Protein AF-A0AAV0QJW3-F1 (afdb_monomer)

Secondary structure (DSSP, 8-state):
---------TTTTTT-PPPP--TTS-HHHHHHHHHHS------SSS--------TTS-HHHHHHHHHHHHHHHHHHSTTGGGG----EE--SSSPPEE--

InterPro domains:
  IPR023674 Ribosomal protein uL1-like [SSF56808] (12-100)
  IPR028364 Ribosomal protein uL1/ribosomal biogenesis protein [PF00687] (14-94)
  IPR028364 Ribosomal protein uL1/ribosomal biogenesis protein [cd00403] (15-99)
  IPR050257 Large ribosomal subunit protein eL8/uL1-like [PTHR23105] (14-90)

Nearest PDB structures (foldseek):
  8y0w-assembly1_Lz  TM=8.861E-01  e=1.481E-06  Homo sapiens
  8q87-assembly1_Bv  TM=8.327E-01  e=1.317E-05  Gallus gallus
  8t3a-assembly1_E  TM=8.495E-01  e=3.116E-05  Saccharomyces cerevisiae
  8aaf-assembly1_w  TM=8.919E-01  e=1.027E-04  Saccharomyces cerevisiae
  1dwu-assembly2_B  TM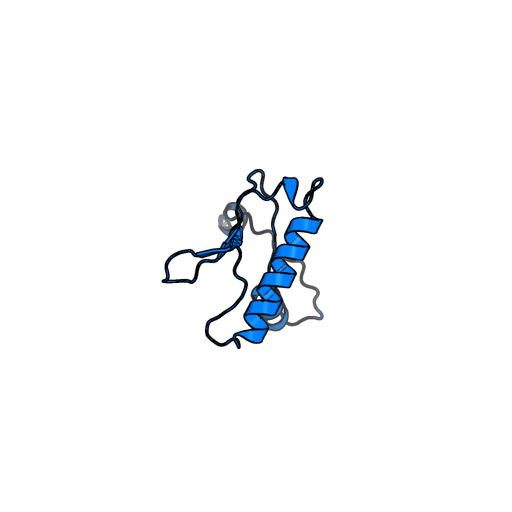=7.075E-01  e=5.545E-02  Methanothermococcus thermolithotrophicus

Foldseek 3Di:
DDDDDPPPDCCVVVVDDDDDDDPVDDPVVVVVVVVVDWDDDDDVDLDDDTDQDDPPDDPVSSVVSVVVVLQVSQVVDPNRCVPPPWDWDDDPPDDIDTPD

Mean predicted aligned error: 12.17 Å

Radius of gyration: 18.78 Å; Cα contacts (8 Å, |Δi|>4): 45; chains: 1; bounding box: 42×47×47 Å

pLDDT: mean 71.08, std 14.76, range [34.84, 88.62]

Sequence (100 aa):
MLSGHNKGCPVLDTGKFPTLVSHQESLEAKVNEVKATVKFQLKKVLCMGVAVGNLDMDDKQVFQNVQMSINFLVSLLKKNWQNVKVLNLKTTMGTPVRIF

Structure (mmCIF, N/CA/C/O backbone):
data_AF-A0AAV0QJW3-F1
#
_entry.id   AF-A0AAV0QJW3-F1
#
loop_
_atom_site.group_PDB
_atom_site.id
_atom_site.type_symbol
_atom_site.label_atom_id
_atom_site.label_alt_id
_atom_site.label_comp_id
_atom_site.label_asym_id
_atom_site.label_entity_id
_atom_site.label_seq_id
_atom_site.pdbx_PDB_ins_code
_atom_site.Cartn_x
_atom_site.Cartn_y
_atom_site.Cartn_z
_atom_site.occupancy
_atom_site.B_iso_or_equiv
_atom_site.auth_seq_id
_atom_site.auth_comp_id
_atom_site.auth_asym_id
_atom_site.auth_atom_id
_atom_site.pdbx_PDB_model_num
ATOM 1 N N . MET A 1 1 ? 20.005 33.666 -35.062 1.00 38.66 1 MET A N 1
ATOM 2 C CA . MET A 1 1 ? 20.526 32.452 -34.392 1.00 38.66 1 MET A CA 1
ATOM 3 C C . MET A 1 1 ? 20.102 32.556 -32.933 1.00 38.66 1 MET A C 1
ATOM 5 O O . MET A 1 1 ? 20.500 33.524 -32.316 1.00 38.66 1 MET A O 1
ATOM 9 N N . LEU A 1 2 ? 19.232 31.755 -32.326 1.00 40.19 2 LEU A N 1
ATOM 10 C CA . LEU A 1 2 ? 18.612 30.465 -32.627 1.00 40.19 2 LEU A CA 1
ATOM 11 C C . LEU A 1 2 ? 17.120 30.551 -32.247 1.00 40.19 2 LEU A C 1
ATOM 13 O O . LEU A 1 2 ? 16.766 31.215 -31.276 1.00 40.19 2 LEU A O 1
ATOM 17 N N . SER A 1 3 ? 16.269 29.914 -33.051 1.00 34.84 3 SER A N 1
ATOM 18 C CA . SER A 1 3 ? 14.807 29.925 -32.961 1.00 34.84 3 SER A CA 1
ATOM 19 C C . SER A 1 3 ? 14.260 29.509 -31.599 1.00 34.84 3 SER A C 1
ATOM 21 O O . SER A 1 3 ? 14.660 28.490 -31.036 1.00 34.84 3 SER A O 1
ATOM 23 N N . GLY A 1 4 ? 13.234 30.234 -31.153 1.00 42.09 4 GLY A N 1
ATOM 24 C CA . GLY A 1 4 ? 12.297 29.751 -30.153 1.00 42.09 4 GLY A CA 1
ATOM 25 C C . GLY A 1 4 ? 11.611 28.475 -30.638 1.00 42.09 4 GLY A C 1
ATOM 26 O O . GLY A 1 4 ? 10.863 28.489 -31.611 1.00 42.09 4 GLY A O 1
ATOM 27 N N . HIS A 1 5 ? 11.849 27.372 -29.934 1.00 37.72 5 HIS A N 1
ATOM 28 C CA . HIS A 1 5 ? 10.970 26.214 -29.959 1.00 37.72 5 HIS A CA 1
ATOM 29 C C . HIS A 1 5 ? 10.234 26.159 -28.628 1.00 37.72 5 HIS A C 1
ATOM 31 O O . HIS A 1 5 ? 10.729 25.645 -27.629 1.00 37.72 5 HIS A O 1
ATOM 37 N N . ASN A 1 6 ? 9.018 26.695 -28.659 1.00 37.28 6 ASN A N 1
ATOM 38 C CA . ASN A 1 6 ? 7.948 26.369 -27.736 1.00 37.28 6 ASN A CA 1
ATOM 39 C C . ASN A 1 6 ? 7.717 24.846 -27.787 1.00 37.28 6 ASN A C 1
ATOM 41 O O . ASN A 1 6 ? 6.993 24.336 -28.641 1.00 37.28 6 ASN A O 1
ATOM 45 N N . LYS A 1 7 ? 8.402 24.093 -26.925 1.00 43.62 7 LYS A N 1
ATOM 46 C CA . LYS A 1 7 ? 8.004 22.732 -26.576 1.00 43.62 7 LYS A CA 1
ATOM 47 C C . LYS A 1 7 ? 7.118 22.88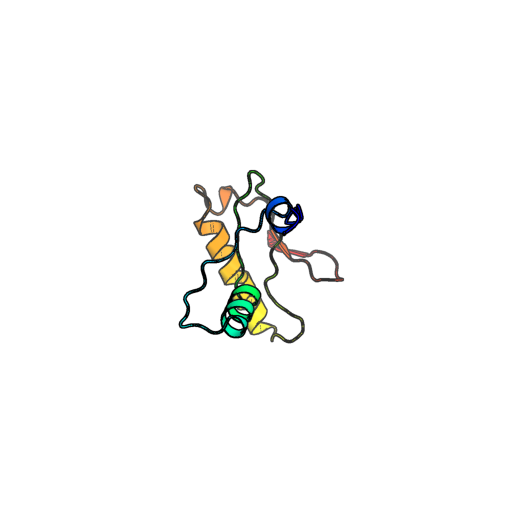4 -25.350 1.00 43.62 7 LYS A C 1
ATOM 49 O O . LYS A 1 7 ? 7.624 22.992 -24.239 1.00 43.62 7 LYS A O 1
ATOM 54 N N . GLY A 1 8 ? 5.804 22.939 -25.560 1.00 41.00 8 GLY A N 1
ATOM 55 C CA . GLY A 1 8 ? 4.848 22.748 -24.476 1.00 41.00 8 GLY A CA 1
ATOM 56 C C . GLY A 1 8 ? 5.183 21.427 -23.791 1.00 41.00 8 GLY A C 1
ATOM 57 O O . GLY A 1 8 ? 4.996 20.363 -24.377 1.00 41.00 8 GLY A O 1
ATOM 58 N N . CYS A 1 9 ? 5.789 21.501 -22.608 1.00 42.25 9 CYS A N 1
ATOM 59 C CA . CYS A 1 9 ? 6.181 20.332 -21.837 1.00 42.25 9 CYS A CA 1
ATOM 60 C C . CYS A 1 9 ? 4.899 19.635 -21.351 1.00 42.25 9 CYS A C 1
ATOM 62 O O . CYS A 1 9 ? 4.232 20.178 -20.469 1.00 42.25 9 CYS A O 1
ATOM 64 N N . PRO A 1 10 ? 4.552 18.430 -21.847 1.00 48.53 10 PRO A N 1
ATOM 65 C CA . PRO A 1 10 ? 3.292 17.762 -21.499 1.00 48.53 10 PRO A CA 1
ATOM 66 C C . PRO A 1 10 ? 3.241 17.282 -20.038 1.00 48.53 10 PRO A C 1
ATOM 68 O O . PRO A 1 10 ? 2.214 16.811 -19.564 1.00 48.53 10 PRO A O 1
ATOM 71 N N . VAL A 1 11 ? 4.359 17.371 -19.310 1.00 50.56 11 VAL A N 1
ATOM 72 C CA . VAL A 1 11 ? 4.512 16.790 -17.969 1.00 50.56 11 VAL A CA 1
ATOM 73 C C . VAL A 1 11 ? 3.710 17.560 -16.912 1.00 50.56 11 VAL A C 1
ATOM 75 O O . VAL A 1 11 ? 3.187 16.948 -15.977 1.00 50.56 11 VAL A O 1
ATOM 78 N N . LEU A 1 12 ? 3.560 18.879 -17.088 1.00 41.59 12 LEU A N 1
ATOM 79 C CA . LEU A 1 12 ? 2.846 19.749 -16.146 1.00 41.59 12 LEU A CA 1
ATOM 80 C C . LEU A 1 12 ? 1.325 19.531 -16.190 1.00 41.59 12 LEU A C 1
ATOM 82 O O . LEU A 1 12 ? 0.681 19.571 -15.144 1.00 41.59 12 LEU A O 1
ATOM 86 N N . ASP A 1 13 ? 0.774 19.210 -17.365 1.00 45.69 13 ASP A N 1
ATOM 87 C CA . ASP A 1 13 ? -0.663 18.957 -17.559 1.00 45.69 13 ASP A CA 1
ATOM 88 C C . ASP A 1 13 ? -1.113 17.652 -16.867 1.00 45.69 13 ASP A C 1
ATOM 90 O O . ASP A 1 13 ? -2.200 17.548 -16.305 1.00 45.69 13 ASP A O 1
ATOM 94 N N . THR A 1 14 ? -0.206 16.672 -16.759 1.00 51.34 14 THR A N 1
ATOM 95 C CA . THR A 1 14 ? -0.430 15.427 -16.001 1.00 51.34 14 THR A CA 1
ATOM 96 C C . THR A 1 14 ? -0.339 15.556 -14.474 1.00 51.34 14 THR A C 1
ATOM 98 O O . THR A 1 14 ? -0.454 14.543 -13.778 1.00 51.34 14 THR A O 1
ATOM 101 N N . GLY A 1 15 ? -0.116 16.754 -13.918 1.00 55.12 15 GLY A N 1
ATOM 102 C CA . GLY A 1 15 ? -0.068 16.973 -12.464 1.00 55.12 15 GLY A CA 1
ATOM 103 C C . GLY A 1 15 ? 1.056 16.216 -11.742 1.00 55.12 15 GLY A C 1
ATOM 104 O O . GLY A 1 15 ? 0.980 15.983 -10.535 1.00 55.12 15 GLY A O 1
ATOM 105 N N . LYS A 1 16 ? 2.096 15.793 -12.471 1.00 52.72 16 LYS A N 1
ATOM 106 C CA . LYS A 1 16 ? 3.258 15.084 -11.924 1.00 52.72 16 LYS A CA 1
ATOM 107 C C . LYS A 1 16 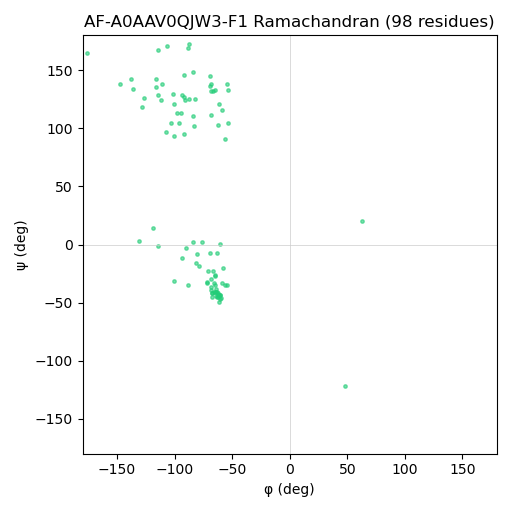? 4.403 16.076 -11.775 1.00 52.72 16 LYS A C 1
ATOM 109 O O . LYS A 1 16 ? 5.154 16.310 -12.717 1.00 52.72 16 LYS A O 1
ATOM 114 N N . PHE A 1 17 ? 4.535 16.663 -10.589 1.00 53.03 17 PHE A N 1
ATOM 115 C CA . PHE A 1 17 ? 5.735 17.428 -10.261 1.00 53.03 17 PHE A CA 1
ATOM 116 C C . PHE A 1 17 ? 6.950 16.485 -10.218 1.00 53.03 17 PHE A C 1
ATOM 118 O O . PHE A 1 17 ? 6.852 15.410 -9.612 1.00 53.03 17 PHE A O 1
ATOM 125 N N . PRO A 1 18 ? 8.078 16.846 -10.859 1.00 62.09 18 PRO A N 1
ATOM 126 C CA . PRO A 1 18 ? 9.299 16.056 -10.796 1.00 62.09 18 PRO A CA 1
ATOM 127 C C . PRO A 1 18 ? 9.695 15.810 -9.341 1.00 62.09 18 PRO A C 1
ATOM 129 O O . PRO A 1 18 ? 9.685 16.724 -8.517 1.00 62.09 18 PRO A O 1
ATOM 132 N N . THR A 1 19 ? 10.021 14.561 -9.011 1.00 63.97 19 THR A N 1
ATOM 133 C CA . THR A 1 19 ? 10.588 14.252 -7.693 1.00 63.97 19 THR A CA 1
ATOM 134 C C . THR A 1 19 ? 11.994 14.847 -7.635 1.00 63.97 19 THR A C 1
ATOM 136 O O . THR A 1 19 ? 12.731 14.741 -8.612 1.00 63.97 19 THR A O 1
ATOM 139 N N . LEU A 1 20 ? 12.355 15.493 -6.522 1.00 61.00 20 LEU A N 1
ATOM 140 C CA . LEU A 1 20 ? 13.696 16.045 -6.321 1.00 61.00 20 LEU A CA 1
ATOM 141 C C . LEU A 1 20 ? 14.724 14.901 -6.367 1.00 61.00 20 LEU A C 1
ATOM 143 O O . LEU A 1 20 ? 14.628 13.962 -5.577 1.00 61.00 20 LEU A O 1
ATOM 147 N N . VAL A 1 21 ? 15.680 14.971 -7.295 1.00 60.72 21 VAL A N 1
ATOM 148 C CA . VAL A 1 21 ? 16.782 14.006 -7.424 1.00 60.72 21 VAL A CA 1
ATOM 149 C C . VAL A 1 21 ? 18.080 14.720 -7.057 1.00 60.72 21 VAL A C 1
ATOM 151 O O . VAL A 1 21 ? 18.384 15.769 -7.622 1.00 60.72 21 VAL A O 1
ATOM 154 N N . SER A 1 22 ? 18.823 14.174 -6.093 1.00 63.84 22 SER A N 1
ATOM 155 C CA . SER A 1 22 ? 20.170 14.645 -5.746 1.00 63.84 22 SER A CA 1
ATOM 156 C C . SER A 1 22 ? 21.205 13.999 -6.675 1.00 63.84 22 SER A C 1
ATOM 158 O O . SER A 1 22 ? 21.023 12.857 -7.089 1.00 63.84 22 SER A O 1
ATOM 160 N N . HIS A 1 23 ? 22.312 14.687 -6.980 1.00 61.47 23 HIS A N 1
ATOM 161 C CA . HIS A 1 23 ? 23.357 14.204 -7.905 1.00 61.47 23 HIS A CA 1
ATOM 162 C C . HIS A 1 23 ? 24.093 12.928 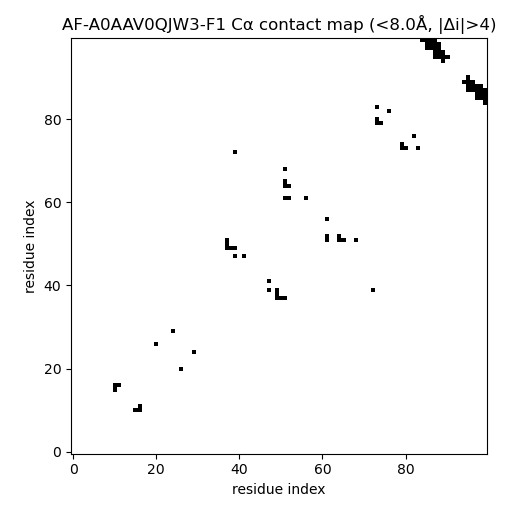-7.449 1.00 61.47 23 HIS A C 1
ATOM 164 O O . HIS A 1 23 ? 24.890 12.381 -8.205 1.00 61.47 23 HIS A O 1
ATOM 170 N N . GLN A 1 24 ? 23.842 12.464 -6.225 1.00 64.69 24 GLN A N 1
ATOM 171 C CA . GLN A 1 24 ? 24.518 11.321 -5.611 1.00 64.69 24 GLN A CA 1
ATOM 172 C C . GLN A 1 24 ? 23.783 9.984 -5.804 1.00 64.69 24 GLN A C 1
ATOM 174 O O . GLN A 1 24 ? 24.367 8.936 -5.545 1.00 64.69 24 GLN A O 1
ATOM 179 N N . GLU A 1 25 ? 22.530 10.000 -6.271 1.00 59.22 25 GLU A N 1
ATOM 180 C CA . GLU A 1 25 ? 21.718 8.793 -6.464 1.00 59.22 25 GLU A CA 1
ATOM 181 C C . GLU A 1 25 ? 21.492 8.510 -7.958 1.00 59.22 25 GLU A C 1
ATOM 183 O O . GLU A 1 25 ? 21.201 9.415 -8.741 1.00 59.22 25 GLU A O 1
ATOM 188 N N . SER A 1 26 ? 21.583 7.238 -8.364 1.00 70.44 26 SER A N 1
ATOM 189 C CA . SER A 1 26 ? 21.219 6.833 -9.728 1.00 70.44 26 SER A CA 1
ATOM 190 C C . SER A 1 26 ? 19.710 6.979 -9.942 1.00 70.44 26 SER A C 1
ATOM 192 O O . SER A 1 26 ? 18.905 6.493 -9.140 1.00 70.44 26 SER A O 1
ATOM 194 N N . LEU A 1 27 ? 19.315 7.611 -11.055 1.00 67.44 27 LEU A N 1
ATOM 195 C CA . LEU A 1 27 ? 17.906 7.774 -11.424 1.00 67.44 27 LEU A CA 1
ATOM 196 C C . LEU A 1 27 ? 17.172 6.430 -11.519 1.00 67.44 27 LEU A C 1
ATOM 198 O O . LEU A 1 27 ? 16.000 6.354 -11.159 1.00 67.44 27 LEU A O 1
ATOM 202 N N . GLU A 1 28 ? 17.841 5.368 -11.969 1.00 74.44 28 GLU A N 1
ATOM 203 C CA . GLU A 1 28 ? 17.226 4.044 -12.111 1.00 74.44 28 GLU A CA 1
ATOM 204 C C . GLU A 1 28 ? 16.827 3.443 -10.761 1.00 74.44 28 GLU A C 1
ATOM 206 O O . GLU A 1 28 ? 15.723 2.910 -10.624 1.00 74.44 28 GLU A O 1
ATOM 211 N N . ALA A 1 29 ? 17.677 3.601 -9.743 1.00 74.56 29 ALA A N 1
ATOM 212 C CA . ALA A 1 29 ? 17.384 3.141 -8.390 1.00 74.56 29 ALA A CA 1
ATOM 213 C C . ALA A 1 29 ? 16.173 3.887 -7.814 1.00 74.56 29 ALA A C 1
ATOM 215 O O . ALA A 1 29 ? 15.229 3.262 -7.327 1.00 74.56 29 ALA A O 1
ATOM 216 N N . LYS A 1 30 ? 16.132 5.217 -7.978 1.00 71.75 30 LYS A N 1
ATOM 217 C CA . LYS A 1 30 ? 15.014 6.042 -7.500 1.00 71.75 30 LYS A CA 1
ATOM 218 C C . LYS A 1 30 ? 13.701 5.703 -8.195 1.00 71.75 30 LYS A C 1
ATOM 220 O O . LYS A 1 30 ? 12.642 5.690 -7.571 1.00 71.75 30 LYS A O 1
ATOM 225 N N . VAL A 1 31 ? 13.751 5.419 -9.495 1.00 71.81 31 VAL A N 1
ATOM 226 C CA . VAL A 1 31 ? 12.574 4.997 -10.259 1.00 71.81 31 VAL A CA 1
ATOM 227 C C . VAL A 1 31 ? 12.053 3.655 -9.750 1.00 71.81 31 VAL A C 1
ATOM 229 O O . VAL A 1 31 ? 10.838 3.501 -9.625 1.00 71.81 31 VAL A O 1
ATOM 232 N N . ASN A 1 32 ? 12.929 2.704 -9.423 1.00 73.75 32 ASN A N 1
ATOM 233 C CA . ASN A 1 32 ? 12.510 1.419 -8.866 1.00 73.75 32 ASN A CA 1
ATOM 234 C C . ASN A 1 32 ? 11.902 1.559 -7.465 1.00 73.75 32 ASN A C 1
ATOM 236 O O . ASN A 1 32 ? 10.849 0.980 -7.204 1.00 73.75 32 ASN A O 1
ATOM 240 N N . GLU A 1 33 ? 12.481 2.395 -6.603 1.00 70.25 33 GLU A N 1
ATOM 241 C CA . GLU A 1 33 ? 11.894 2.713 -5.296 1.00 70.25 33 GLU A CA 1
ATOM 242 C C . GLU A 1 33 ? 10.514 3.358 -5.429 1.00 70.25 33 GLU A C 1
ATOM 244 O O . GLU A 1 33 ? 9.562 2.950 -4.767 1.00 70.25 33 GLU A O 1
ATOM 249 N N . VAL A 1 34 ? 10.369 4.344 -6.317 1.00 68.62 34 VAL A N 1
ATOM 250 C CA . VAL A 1 34 ? 9.086 5.021 -6.544 1.00 68.62 34 VAL A CA 1
ATOM 251 C C . VAL A 1 34 ? 8.047 4.072 -7.149 1.00 68.62 34 VAL A C 1
ATOM 253 O O . VAL A 1 34 ? 6.872 4.202 -6.819 1.00 68.62 34 VAL A O 1
ATOM 256 N N . LYS A 1 35 ? 8.450 3.109 -7.990 1.00 66.75 35 LYS A N 1
ATOM 257 C CA . LYS A 1 35 ? 7.558 2.058 -8.517 1.00 66.75 35 LYS A CA 1
ATOM 258 C C . LYS A 1 35 ? 7.109 1.074 -7.436 1.00 66.75 35 LYS A C 1
ATOM 260 O O . LYS A 1 35 ? 5.968 0.628 -7.476 1.00 66.75 35 LYS A O 1
ATOM 265 N N . ALA A 1 36 ? 7.990 0.744 -6.494 1.00 63.06 36 ALA A N 1
ATOM 266 C CA . ALA A 1 36 ? 7.694 -0.152 -5.377 1.00 63.06 36 ALA A CA 1
ATOM 267 C C . ALA A 1 36 ? 6.953 0.554 -4.225 1.00 63.06 36 ALA A C 1
ATOM 269 O O . ALA A 1 36 ? 6.376 -0.100 -3.359 1.00 63.06 36 ALA A O 1
ATOM 270 N N . THR A 1 37 ? 6.951 1.889 -4.214 1.00 67.12 37 THR A N 1
ATOM 271 C CA . THR A 1 37 ? 6.306 2.688 -3.173 1.00 67.12 37 THR A CA 1
ATOM 272 C C . THR A 1 37 ? 4.870 3.020 -3.541 1.00 67.12 37 THR A C 1
ATOM 274 O O . THR A 1 37 ? 4.570 3.680 -4.537 1.00 67.12 37 THR A O 1
ATOM 277 N N . VAL A 1 38 ? 3.968 2.652 -2.645 1.00 71.12 38 VAL A N 1
ATOM 278 C CA . VAL A 1 38 ? 2.549 2.942 -2.760 1.00 71.12 38 VAL A CA 1
ATOM 279 C C . VAL A 1 38 ? 2.251 4.349 -2.223 1.00 71.12 38 VAL A C 1
ATOM 281 O O . VAL A 1 38 ? 2.342 4.599 -1.023 1.00 71.12 38 VAL A O 1
ATOM 284 N N . LYS A 1 39 ? 1.887 5.297 -3.100 1.00 66.25 39 LYS A N 1
ATOM 285 C CA . LYS A 1 39 ? 1.552 6.679 -2.702 1.00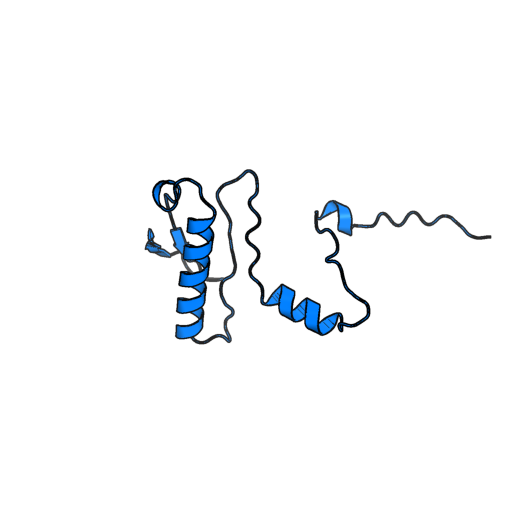 66.25 39 LYS A CA 1
ATOM 286 C C . LYS A 1 39 ? 0.043 6.886 -2.579 1.00 66.25 39 LYS A C 1
ATOM 288 O O . LYS A 1 39 ? -0.671 6.940 -3.578 1.00 66.25 39 LYS A O 1
ATOM 293 N N . PHE A 1 40 ? -0.423 7.115 -1.354 1.00 67.88 40 PHE A N 1
ATOM 294 C CA . PHE A 1 40 ? -1.776 7.594 -1.075 1.00 67.88 40 PHE A CA 1
ATOM 295 C C . PHE A 1 40 ? -1.815 9.122 -1.226 1.00 67.88 40 PHE A C 1
ATOM 297 O O . PHE A 1 40 ? -1.358 9.850 -0.349 1.00 67.88 40 PHE A O 1
ATOM 304 N N . GLN A 1 41 ? -2.336 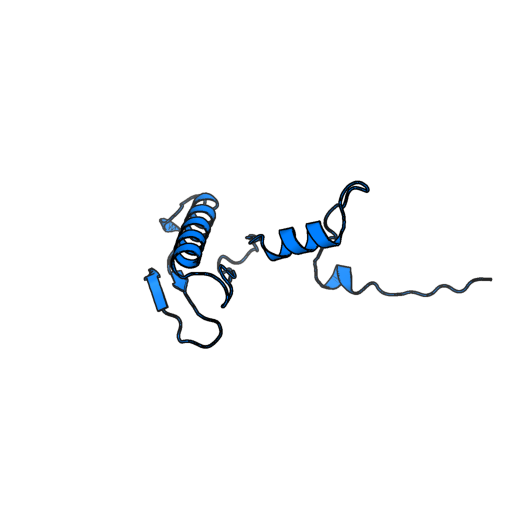9.627 -2.349 1.00 65.06 41 GLN A N 1
ATOM 305 C CA . GLN A 1 41 ? -2.584 11.063 -2.523 1.00 65.06 41 GLN A CA 1
ATOM 306 C C . GLN A 1 41 ? -4.037 11.383 -2.197 1.00 65.06 41 GLN A C 1
ATOM 308 O O . GLN A 1 41 ? -4.918 11.123 -3.013 1.00 65.06 41 GLN A O 1
ATOM 313 N N . LEU A 1 42 ? -4.278 11.987 -1.032 1.00 62.50 42 LEU A N 1
ATOM 314 C CA . LEU A 1 42 ? -5.602 12.486 -0.667 1.00 62.50 42 LEU A CA 1
ATOM 315 C C . LEU A 1 42 ? -6.032 13.578 -1.659 1.00 62.50 42 LEU A C 1
ATOM 317 O O . LEU A 1 42 ? -5.566 14.715 -1.603 1.00 62.50 42 LEU A O 1
ATOM 321 N N . LYS A 1 43 ? -6.926 13.224 -2.585 1.00 64.00 43 LYS A N 1
ATOM 322 C CA . LYS A 1 43 ? -7.671 14.187 -3.405 1.00 64.00 43 LYS A CA 1
ATOM 323 C C . LYS A 1 43 ? -8.940 14.609 -2.656 1.00 64.00 43 LYS A C 1
ATOM 325 O O . LYS A 1 43 ? -9.315 14.007 -1.656 1.00 64.00 43 LYS A O 1
ATOM 330 N N . LYS A 1 44 ? -9.667 15.605 -3.176 1.00 58.81 44 LYS A N 1
ATOM 331 C CA . LYS A 1 44 ? -10.983 16.046 -2.652 1.00 58.81 44 LYS A CA 1
ATOM 332 C C . LYS A 1 44 ? -12.070 14.940 -2.679 1.00 58.81 44 LYS A C 1
ATOM 334 O O . LYS A 1 44 ? -13.203 15.183 -2.282 1.00 58.81 44 LYS A O 1
ATOM 339 N N . VAL A 1 45 ? -11.734 1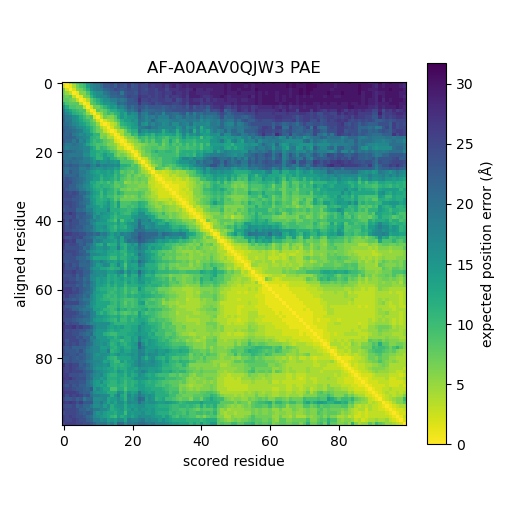3.731 -3.139 1.00 56.56 45 VAL A N 1
ATOM 340 C CA . VAL A 1 45 ? -12.592 12.541 -3.206 1.00 56.56 45 VAL A CA 1
ATOM 341 C C . VAL A 1 45 ? -12.022 11.457 -2.292 1.00 56.56 45 VAL A C 1
ATOM 343 O O . VAL A 1 45 ? -10.824 11.197 -2.311 1.00 56.56 45 VAL A O 1
ATOM 346 N N . LEU A 1 46 ? -12.894 10.803 -1.524 1.00 63.28 46 LEU A N 1
ATOM 347 C CA . LEU A 1 46 ? -12.523 9.795 -0.519 1.00 63.28 46 LEU A CA 1
ATOM 348 C C . LEU A 1 46 ? -12.244 8.400 -1.112 1.00 63.28 46 LEU A C 1
ATOM 350 O O . LEU A 1 46 ? -11.801 7.507 -0.397 1.00 63.28 46 LEU A O 1
ATOM 354 N N . CYS A 1 47 ? -12.521 8.192 -2.403 1.00 63.66 47 CYS A N 1
ATOM 355 C CA . CYS A 1 47 ? -12.320 6.913 -3.083 1.00 63.66 47 CYS A CA 1
ATOM 356 C C . CYS A 1 47 ? -10.956 6.906 -3.773 1.00 63.66 47 CYS A C 1
ATOM 358 O O . CYS A 1 47 ? -10.749 7.648 -4.734 1.00 63.66 47 CYS A O 1
ATOM 360 N N . MET A 1 48 ? -10.036 6.063 -3.304 1.00 74.19 48 MET A N 1
ATOM 361 C CA . MET A 1 48 ? -8.709 5.920 -3.902 1.00 74.19 48 MET A CA 1
ATOM 362 C C . MET A 1 48 ? -8.441 4.452 -4.215 1.00 74.19 48 MET A C 1
ATOM 364 O O . MET A 1 48 ? -8.575 3.592 -3.350 1.00 74.19 48 MET A O 1
ATOM 368 N N . GLY A 1 49 ? -8.086 4.174 -5.469 1.00 75.25 49 GLY A N 1
ATOM 369 C CA . GLY A 1 49 ? -7.636 2.857 -5.908 1.00 75.25 49 GLY A CA 1
ATOM 370 C C . GLY A 1 49 ? -6.119 2.787 -5.840 1.00 75.25 49 GLY A C 1
ATOM 371 O O . GLY A 1 49 ? -5.442 3.675 -6.358 1.00 75.25 49 GLY A O 1
ATOM 372 N N . VAL A 1 50 ? -5.598 1.750 -5.192 1.00 77.31 50 VAL A N 1
ATOM 373 C CA . VAL A 1 50 ? -4.171 1.616 -4.915 1.00 77.31 50 VAL A CA 1
ATOM 374 C C . VAL A 1 50 ? -3.717 0.188 -5.201 1.00 77.31 50 VAL A C 1
ATOM 376 O O . VAL A 1 50 ? -4.389 -0.765 -4.813 1.00 77.31 50 VAL A O 1
ATOM 379 N N . ALA A 1 51 ? -2.594 0.047 -5.907 1.00 81.00 51 ALA A N 1
ATOM 380 C CA . ALA A 1 51 ? -1.979 -1.246 -6.177 1.00 81.00 51 ALA A CA 1
ATOM 381 C C . ALA A 1 51 ? -1.139 -1.677 -4.968 1.00 81.00 51 ALA A C 1
ATOM 383 O O . ALA A 1 51 ? -0.282 -0.924 -4.515 1.00 81.00 51 ALA A O 1
ATOM 384 N N . VAL A 1 52 ? -1.408 -2.875 -4.451 1.00 77.81 52 VAL A N 1
ATOM 385 C CA . VAL A 1 52 ? -0.798 -3.423 -3.223 1.00 77.81 52 VAL A CA 1
ATOM 386 C C . VAL A 1 52 ? 0.077 -4.657 -3.486 1.00 77.81 52 VAL A C 1
ATOM 388 O O . VAL A 1 52 ? 0.678 -5.192 -2.557 1.00 77.81 52 VAL A O 1
ATOM 391 N N . GLY A 1 53 ? 0.172 -5.105 -4.743 1.00 80.00 53 GLY A N 1
ATOM 392 C CA . GLY A 1 53 ? 0.990 -6.251 -5.138 1.00 80.00 53 GLY A CA 1
ATOM 393 C C . GLY A 1 53 ? 1.009 -6.496 -6.649 1.00 80.00 53 GLY A C 1
ATOM 394 O O . GLY A 1 53 ? 0.169 -5.967 -7.381 1.00 80.00 53 GLY A O 1
ATOM 395 N N . ASN A 1 54 ? 1.977 -7.306 -7.083 1.00 80.62 54 ASN A N 1
ATOM 396 C CA . ASN A 1 54 ? 2.156 -7.791 -8.456 1.00 80.62 54 ASN A CA 1
ATOM 397 C C . ASN A 1 54 ? 1.962 -9.316 -8.512 1.00 80.62 54 ASN A C 1
ATOM 399 O O . ASN A 1 54 ? 1.950 -9.970 -7.474 1.00 80.62 54 ASN A O 1
ATOM 403 N N . LEU A 1 55 ? 1.838 -9.879 -9.720 1.00 74.69 55 LEU A N 1
ATOM 404 C CA . LEU A 1 55 ? 1.635 -11.323 -9.924 1.00 74.69 55 LEU A CA 1
ATOM 405 C C . LEU A 1 55 ? 2.827 -12.181 -9.461 1.00 74.69 55 LEU A C 1
ATOM 407 O O . LEU A 1 55 ? 2.623 -13.325 -9.081 1.00 74.69 55 LEU A O 1
ATOM 411 N N . ASP A 1 56 ? 4.042 -11.627 -9.464 1.00 80.69 56 ASP A N 1
ATOM 412 C CA . ASP A 1 56 ? 5.268 -12.322 -9.042 1.00 80.69 56 ASP A CA 1
ATOM 413 C C . ASP A 1 56 ? 5.511 -12.302 -7.515 1.00 80.69 56 ASP A C 1
ATOM 415 O O . ASP A 1 56 ? 6.550 -12.771 -7.052 1.00 80.69 56 ASP A O 1
ATOM 419 N N . MET A 1 57 ? 4.605 -11.716 -6.718 1.00 81.94 57 MET A N 1
ATOM 420 C CA . MET A 1 57 ? 4.724 -11.671 -5.252 1.00 81.94 57 MET A CA 1
ATOM 421 C C . MET A 1 57 ? 4.026 -12.863 -4.591 1.00 81.94 57 MET A C 1
ATOM 423 O O . MET A 1 57 ? 2.966 -13.293 -5.033 1.00 81.94 57 MET A O 1
ATOM 427 N N . ASP A 1 58 ? 4.593 -13.345 -3.483 1.00 88.56 58 ASP A N 1
ATOM 428 C CA . ASP A 1 58 ? 4.000 -14.416 -2.675 1.00 88.56 58 ASP A CA 1
ATOM 429 C C . ASP A 1 58 ? 2.727 -13.944 -1.951 1.00 88.56 58 ASP A C 1
ATOM 431 O O . ASP A 1 58 ? 2.655 -12.809 -1.462 1.00 88.56 58 ASP A O 1
ATOM 435 N N . ASP A 1 59 ? 1.745 -14.835 -1.807 1.00 82.94 59 ASP A N 1
ATOM 436 C CA . ASP A 1 59 ? 0.457 -14.541 -1.170 1.00 82.94 59 ASP A CA 1
ATOM 437 C C . ASP A 1 59 ? 0.604 -13.967 0.249 1.00 82.94 59 ASP A C 1
ATOM 439 O O . ASP A 1 59 ? -0.153 -13.074 0.649 1.00 82.94 59 ASP A O 1
ATOM 443 N N . LYS A 1 60 ? 1.607 -14.416 1.018 1.00 87.31 60 LYS A N 1
ATOM 444 C CA . LYS A 1 60 ? 1.850 -13.901 2.376 1.00 87.31 60 LYS A CA 1
ATOM 445 C C . LYS A 1 60 ? 2.327 -12.455 2.354 1.00 87.31 60 LYS A C 1
ATOM 447 O O . LYS A 1 60 ? 1.911 -11.660 3.199 1.00 87.31 60 LYS A O 1
ATOM 452 N N . GLN A 1 61 ? 3.178 -12.107 1.392 1.00 85.56 61 GLN A N 1
ATOM 453 C CA . GLN A 1 61 ? 3.663 -10.739 1.227 1.00 85.56 61 GLN A CA 1
ATOM 454 C C . GLN A 1 61 ? 2.527 -9.816 0.786 1.00 85.56 61 GLN A C 1
ATOM 456 O O . GLN A 1 61 ? 2.370 -8.727 1.337 1.00 85.56 61 GLN A O 1
ATOM 461 N N . VAL A 1 62 ? 1.679 -10.269 -0.142 1.00 85.25 62 VAL A N 1
ATOM 462 C CA . VAL A 1 62 ? 0.504 -9.506 -0.586 1.00 85.25 62 VAL A CA 1
ATOM 463 C C . VAL A 1 62 ? -0.453 -9.251 0.579 1.00 85.25 62 VAL A C 1
ATOM 465 O O . VAL A 1 62 ? -0.900 -8.119 0.763 1.00 85.25 62 VAL A O 1
ATOM 468 N N . PHE A 1 63 ? -0.719 -10.255 1.420 1.00 85.31 63 PHE A N 1
ATOM 469 C CA . PHE A 1 63 ? -1.565 -10.085 2.603 1.00 85.31 63 PHE A CA 1
ATOM 470 C C . PHE A 1 63 ? -1.006 -9.034 3.576 1.00 85.31 63 PHE A C 1
ATOM 472 O O . PHE A 1 63 ? -1.732 -8.138 4.019 1.00 85.31 63 PHE A O 1
ATOM 479 N N . GLN A 1 64 ? 0.297 -9.090 3.866 1.00 88.62 64 GLN A N 1
ATOM 480 C CA . GLN A 1 64 ? 0.959 -8.091 4.709 1.00 88.62 64 GLN A CA 1
ATOM 481 C C . GLN A 1 64 ? 0.876 -6.686 4.098 1.00 88.62 64 GLN A C 1
ATOM 483 O O . GLN A 1 64 ? 0.548 -5.728 4.802 1.00 88.62 64 GLN A O 1
ATOM 488 N N . ASN A 1 65 ? 1.095 -6.557 2.788 1.00 86.81 65 ASN A N 1
ATOM 489 C CA . ASN A 1 65 ? 1.009 -5.282 2.077 1.00 86.81 65 ASN A CA 1
ATOM 490 C C . ASN A 1 65 ? -0.403 -4.686 2.119 1.00 86.81 65 ASN A C 1
ATOM 492 O O . ASN A 1 65 ? -0.556 -3.479 2.332 1.00 86.81 65 ASN A O 1
ATOM 496 N N . VAL A 1 66 ? -1.438 -5.519 1.969 1.00 86.12 66 VAL A N 1
ATOM 497 C CA . VAL A 1 66 ? -2.846 -5.112 2.095 1.00 86.12 66 VAL A CA 1
ATOM 498 C C . VAL A 1 66 ? -3.119 -4.579 3.501 1.00 86.12 66 VAL A C 1
ATOM 500 O O . VAL A 1 66 ? -3.647 -3.476 3.646 1.00 86.12 66 VAL A O 1
ATOM 503 N N . GLN A 1 67 ? -2.715 -5.311 4.541 1.00 86.62 67 GLN A N 1
ATOM 504 C CA . GLN A 1 67 ? -2.952 -4.905 5.926 1.00 86.62 67 GLN A CA 1
ATOM 505 C C . GLN A 1 67 ? -2.225 -3.598 6.280 1.00 86.62 67 GLN A C 1
ATOM 507 O O . GLN A 1 67 ? -2.826 -2.697 6.866 1.00 86.62 67 GLN A O 1
ATOM 512 N N . MET A 1 68 ? -0.957 -3.452 5.878 1.00 86.88 68 MET A N 1
ATOM 513 C CA . MET A 1 68 ? -0.195 -2.212 6.073 1.00 86.88 68 MET A CA 1
ATOM 514 C C . MET A 1 68 ? -0.848 -1.023 5.358 1.00 86.88 68 MET A C 1
ATOM 516 O O . MET A 1 68 ? -0.993 0.049 5.946 1.00 86.88 68 MET A O 1
ATOM 520 N N . SER A 1 69 ? -1.306 -1.229 4.122 1.00 83.94 69 SER A N 1
ATOM 521 C CA . SER A 1 69 ? -1.974 -0.208 3.309 1.00 83.94 69 SER A CA 1
ATOM 522 C C . SER A 1 69 ? -3.274 0.290 3.942 1.00 83.94 69 SER A C 1
ATOM 524 O O . SER A 1 69 ? -3.529 1.494 3.982 1.00 83.94 69 SER A O 1
ATOM 526 N N . ILE A 1 70 ? -4.088 -0.623 4.478 1.00 85.19 70 ILE A N 1
ATOM 527 C CA . ILE A 1 70 ? -5.345 -0.281 5.158 1.00 85.19 70 ILE A CA 1
ATOM 528 C C . ILE A 1 70 ? -5.064 0.471 6.458 1.00 85.19 70 ILE A C 1
ATOM 530 O O . ILE A 1 70 ? -5.679 1.505 6.713 1.00 85.19 70 ILE A O 1
ATOM 534 N N . ASN A 1 71 ? -4.110 -0.004 7.259 1.00 85.88 71 ASN A N 1
ATOM 535 C CA . ASN A 1 71 ? -3.758 0.631 8.527 1.00 85.88 71 ASN A CA 1
ATOM 536 C C . ASN A 1 71 ? -3.226 2.055 8.326 1.00 85.88 71 ASN A C 1
ATOM 538 O O . ASN A 1 71 ? -3.634 2.969 9.045 1.00 85.88 71 ASN A O 1
ATOM 542 N N . PHE A 1 72 ? -2.388 2.263 7.309 1.00 83.69 72 PHE A N 1
ATOM 543 C CA . PHE A 1 72 ? -1.909 3.592 6.942 1.00 83.69 72 PHE A CA 1
ATOM 544 C C . PHE A 1 72 ? -3.046 4.498 6.446 1.00 83.69 72 PHE A C 1
ATOM 546 O O . PHE A 1 72 ? -3.127 5.666 6.819 1.00 83.69 72 PHE A O 1
ATOM 553 N N . LEU A 1 73 ? -3.981 3.967 5.652 1.00 79.06 73 LEU A N 1
ATOM 554 C CA . LEU A 1 73 ? -5.142 4.735 5.200 1.00 79.06 73 LEU A CA 1
ATOM 555 C C . LEU A 1 73 ? -6.020 5.182 6.378 1.00 79.06 73 LEU A C 1
ATOM 557 O O . LEU A 1 73 ? -6.426 6.341 6.449 1.00 79.06 73 LEU A O 1
ATOM 561 N N . VAL A 1 74 ? -6.293 4.279 7.319 1.00 82.38 74 VAL A N 1
ATOM 562 C CA . VAL A 1 74 ? -7.110 4.559 8.505 1.00 82.38 74 VAL A CA 1
ATOM 563 C C . VAL A 1 74 ? -6.440 5.586 9.418 1.00 82.38 74 VAL A C 1
ATOM 565 O O . VAL A 1 74 ? -7.144 6.410 10.001 1.00 82.38 74 VAL A O 1
ATOM 568 N N . SER A 1 75 ? -5.107 5.588 9.534 1.00 84.25 75 SER A N 1
ATOM 569 C CA . SER A 1 75 ? -4.391 6.569 10.362 1.00 84.25 75 SER A CA 1
ATOM 570 C C . SER A 1 75 ? -4.410 7.987 9.783 1.00 84.25 75 SER A C 1
ATOM 572 O O . SER A 1 75 ? -4.258 8.949 10.530 1.00 84.25 75 SER A O 1
ATOM 574 N N . LEU A 1 76 ? -4.621 8.144 8.472 1.00 78.56 76 LEU A N 1
ATOM 575 C CA . LEU A 1 76 ? -4.740 9.460 7.831 1.00 78.56 76 LEU A CA 1
ATOM 576 C C . LEU A 1 76 ? -6.122 10.109 8.033 1.00 78.56 76 LEU A C 1
ATOM 578 O O . LEU A 1 76 ? -6.277 11.317 7.839 1.00 78.56 76 LEU A O 1
ATOM 582 N N . LEU A 1 77 ? -7.146 9.333 8.404 1.00 77.94 77 LEU A N 1
ATOM 583 C CA . LEU A 1 77 ? -8.519 9.814 8.550 1.00 77.94 77 LEU A CA 1
ATOM 584 C C . LEU A 1 77 ? -8.789 10.276 9.987 1.00 77.94 77 LEU A C 1
ATOM 586 O O . LEU A 1 77 ? -8.663 9.503 10.929 1.00 77.94 77 LEU A O 1
ATOM 590 N N . LYS A 1 78 ? -9.287 11.510 10.159 1.00 78.50 78 LYS A N 1
ATOM 591 C CA . LYS A 1 78 ? -9.585 12.113 11.480 1.00 78.50 78 LYS A CA 1
ATOM 592 C C . LYS A 1 78 ? -10.580 11.329 12.355 1.00 78.50 78 LYS A C 1
ATOM 594 O O . LYS A 1 78 ? -10.642 11.576 13.552 1.00 78.50 78 LYS A O 1
ATOM 599 N N . LYS A 1 79 ? -11.390 10.442 11.765 1.00 82.62 79 LYS A N 1
ATOM 600 C CA . LYS A 1 79 ? -12.332 9.548 12.472 1.00 82.62 79 LYS A CA 1
ATOM 601 C C . LYS A 1 79 ? -12.026 8.059 12.242 1.00 82.62 79 LYS A C 1
ATOM 603 O O . LYS A 1 79 ? -12.878 7.209 12.500 1.00 82.62 79 LYS A O 1
ATOM 608 N N . ASN A 1 80 ? -10.836 7.752 11.716 1.00 83.62 80 ASN A N 1
ATOM 609 C CA . ASN A 1 80 ? -10.345 6.400 11.458 1.00 83.62 80 ASN A CA 1
ATOM 610 C C . ASN A 1 80 ? -11.385 5.531 10.718 1.00 83.62 80 ASN A C 1
ATOM 612 O O . ASN A 1 80 ? -11.855 5.904 9.641 1.00 83.62 80 ASN A O 1
ATOM 616 N N . TRP A 1 81 ? -11.771 4.399 11.316 1.00 83.81 81 TRP A N 1
ATOM 617 C CA . TRP A 1 81 ? -12.695 3.409 10.758 1.00 83.81 81 TRP A CA 1
ATOM 618 C C . TRP A 1 81 ? -14.124 3.920 10.548 1.00 83.81 81 TRP A C 1
ATOM 620 O O . TRP A 1 81 ? -14.796 3.444 9.643 1.00 83.81 81 TRP A O 1
ATOM 630 N N . GLN A 1 82 ? -14.589 4.928 11.296 1.00 80.56 82 GLN A N 1
ATOM 631 C CA . GLN A 1 82 ? -15.941 5.478 11.093 1.00 80.56 82 GLN A CA 1
ATOM 632 C C . GLN A 1 82 ? -16.090 6.187 9.738 1.00 80.56 82 GLN A C 1
ATOM 634 O O . GLN A 1 82 ? -17.200 6.342 9.236 1.00 80.56 82 GLN A O 1
ATOM 639 N N . ASN A 1 83 ? -14.978 6.633 9.145 1.00 81.12 83 ASN A N 1
ATOM 640 C CA . ASN A 1 83 ? -14.970 7.265 7.827 1.00 81.12 83 ASN A CA 1
ATOM 641 C C . ASN A 1 83 ? -14.777 6.254 6.678 1.00 81.12 83 ASN A C 1
ATOM 643 O O . ASN A 1 83 ? -14.800 6.636 5.510 1.00 81.12 83 ASN A O 1
ATOM 647 N N . VAL A 1 84 ? -14.589 4.969 6.993 1.00 80.50 84 VAL A N 1
ATOM 648 C CA . VAL A 1 84 ? -14.460 3.886 6.014 1.00 80.50 84 VAL A CA 1
ATOM 649 C C . VAL A 1 84 ? -15.786 3.135 5.975 1.00 80.50 84 VAL A C 1
ATOM 651 O O . VAL A 1 84 ? -16.109 2.393 6.890 1.00 80.50 84 VAL A O 1
ATOM 654 N N . LYS A 1 85 ? -16.586 3.348 4.926 1.00 81.62 85 LYS A N 1
ATOM 655 C CA . LYS A 1 85 ? -17.898 2.688 4.785 1.00 81.62 85 LYS A CA 1
ATOM 656 C C . LYS A 1 85 ? -17.813 1.332 4.083 1.00 81.62 85 LYS A C 1
ATOM 658 O O . LYS A 1 85 ? -18.622 0.455 4.359 1.00 81.62 85 LYS A O 1
ATOM 663 N N . VAL A 1 86 ? -16.898 1.212 3.123 1.00 83.25 86 VAL A N 1
ATOM 664 C CA . VAL A 1 86 ? -16.738 0.031 2.270 1.00 83.25 86 VAL A CA 1
ATOM 665 C C . VAL A 1 86 ? -15.266 -0.129 1.916 1.00 83.25 86 VAL A C 1
ATOM 667 O O . VAL A 1 86 ? -14.617 0.858 1.564 1.00 83.25 86 VAL A O 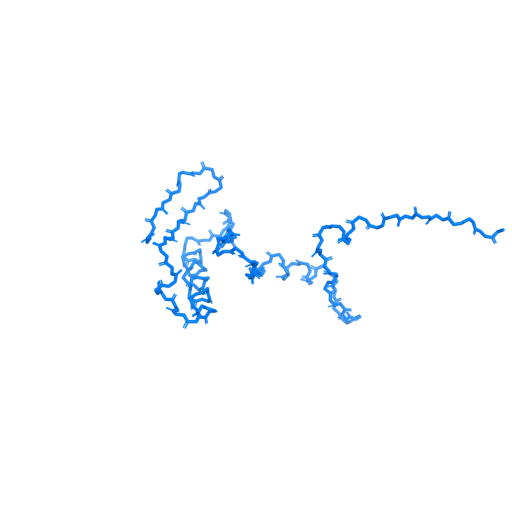1
ATOM 670 N N . LEU A 1 87 ? -14.768 -1.361 1.939 1.00 85.94 87 LEU A N 1
ATOM 671 C CA . LEU A 1 87 ? -13.455 -1.719 1.428 1.00 85.94 87 LEU A CA 1
ATOM 672 C C . LEU A 1 87 ? -13.571 -2.900 0.458 1.00 85.94 87 LEU A C 1
ATOM 674 O O . LEU A 1 87 ? -13.996 -3.995 0.830 1.00 85.94 87 LEU A O 1
ATOM 678 N N . ASN A 1 88 ? -13.176 -2.668 -0.795 1.00 87.19 88 ASN A N 1
ATOM 679 C CA . ASN A 1 88 ? -13.212 -3.671 -1.856 1.00 87.19 88 ASN A CA 1
ATOM 680 C C . ASN A 1 88 ? -11.792 -3.997 -2.310 1.00 87.19 88 ASN A C 1
ATOM 682 O O . ASN A 1 88 ? -11.035 -3.094 -2.672 1.00 87.19 88 ASN A O 1
ATOM 686 N N . LEU A 1 89 ? -11.465 -5.283 -2.349 1.00 86.56 89 LEU A N 1
ATOM 687 C CA . LEU A 1 89 ? -10.240 -5.789 -2.944 1.00 86.56 89 LEU A CA 1
ATOM 688 C C . LEU A 1 89 ? -10.576 -6.340 -4.327 1.00 86.56 89 LEU A C 1
ATOM 690 O O . LEU A 1 89 ? -11.412 -7.230 -4.470 1.00 86.56 89 LEU A O 1
ATOM 694 N N . LYS A 1 90 ? -9.942 -5.783 -5.358 1.00 85.25 90 LYS A N 1
ATOM 695 C CA . LYS A 1 90 ? -10.067 -6.276 -6.730 1.00 85.25 90 LYS A CA 1
ATOM 696 C C . LYS A 1 90 ? -8.724 -6.780 -7.228 1.00 85.25 90 LYS A C 1
ATOM 698 O O . LYS A 1 90 ? -7.694 -6.162 -6.965 1.00 85.25 90 LYS A O 1
ATOM 703 N N . THR A 1 91 ? -8.753 -7.863 -7.988 1.00 81.81 91 THR A N 1
ATOM 704 C CA . THR A 1 91 ? -7.614 -8.291 -8.802 1.00 81.81 91 THR A CA 1
ATOM 705 C C . THR A 1 91 ? -7.682 -7.614 -10.175 1.00 81.81 91 THR A C 1
ATOM 707 O O . THR A 1 91 ? -8.683 -6.979 -10.520 1.00 81.81 91 THR A O 1
ATOM 710 N N . THR A 1 92 ? -6.613 -7.707 -10.970 1.00 81.00 92 THR A N 1
ATOM 711 C CA . THR A 1 92 ? -6.528 -7.050 -12.289 1.00 81.00 92 THR A CA 1
ATOM 712 C C . THR A 1 92 ? -7.635 -7.498 -13.250 1.00 81.00 92 THR A C 1
ATOM 714 O O . THR A 1 92 ? -8.114 -6.685 -14.034 1.00 81.00 92 THR A O 1
ATOM 717 N N . MET A 1 93 ? -8.072 -8.759 -13.153 1.00 80.06 93 MET A N 1
ATOM 718 C CA . MET A 1 93 ? -9.020 -9.389 -14.087 1.00 80.06 93 MET A CA 1
ATOM 719 C C . MET A 1 93 ? -10.194 -10.110 -13.398 1.00 80.06 93 MET A C 1
ATOM 721 O O . MET A 1 93 ? -10.995 -10.745 -14.076 1.00 80.06 93 MET A O 1
ATOM 725 N N . GLY A 1 94 ? -10.296 -10.061 -12.067 1.00 81.56 94 GLY A N 1
ATOM 726 C CA . GLY A 1 94 ? -11.311 -10.795 -11.304 1.00 81.56 94 GLY A CA 1
ATOM 727 C C . GLY A 1 94 ? -12.428 -9.917 -10.750 1.00 81.56 94 GLY A C 1
ATOM 728 O O . GLY A 1 94 ? -12.367 -8.684 -10.767 1.00 81.56 94 GLY A O 1
ATOM 729 N N . THR A 1 95 ? -13.459 -10.573 -10.221 1.00 81.31 95 THR A N 1
ATOM 730 C CA . THR A 1 95 ? -14.566 -9.898 -9.543 1.00 81.31 95 THR A CA 1
ATOM 731 C C . THR A 1 95 ? -14.095 -9.270 -8.228 1.00 81.31 95 THR A C 1
ATOM 733 O O . THR A 1 95 ? -13.343 -9.907 -7.487 1.00 81.31 95 THR A O 1
ATOM 736 N N . PRO A 1 96 ? -14.532 -8.042 -7.902 1.00 84.38 96 PRO A N 1
ATOM 737 C CA . PRO A 1 96 ? -14.178 -7.397 -6.645 1.00 84.38 96 PRO A CA 1
ATOM 738 C C . PRO A 1 96 ? -14.798 -8.142 -5.459 1.00 84.38 96 PRO A C 1
ATOM 740 O O . PRO A 1 96 ? -15.994 -8.428 -5.450 1.00 84.38 96 PRO A O 1
ATOM 743 N N . VAL A 1 97 ? -13.983 -8.413 -4.443 1.00 86.12 97 VAL A N 1
ATOM 744 C CA . VAL A 1 97 ? -14.403 -9.019 -3.180 1.00 86.12 97 VAL A CA 1
ATOM 745 C C . VAL A 1 97 ? -14.512 -7.925 -2.129 1.00 86.12 97 VAL A C 1
ATOM 747 O O . VAL A 1 97 ? -13.595 -7.120 -1.944 1.00 86.12 97 VAL A O 1
ATOM 750 N N . ARG A 1 98 ? -15.645 -7.890 -1.433 1.00 84.56 98 ARG A N 1
ATOM 751 C CA . ARG A 1 98 ? -15.882 -6.937 -0.353 1.00 84.56 98 ARG A CA 1
ATOM 752 C C . ARG A 1 98 ? -15.370 -7.503 0.967 1.00 84.56 98 ARG A C 1
ATOM 754 O O . ARG A 1 98 ? -15.773 -8.591 1.360 1.00 84.56 98 ARG A O 1
ATOM 761 N N . ILE A 1 99 ? -14.503 -6.748 1.635 1.00 82.81 99 ILE A N 1
ATOM 762 C CA . ILE A 1 99 ? -13.927 -7.113 2.938 1.00 82.81 99 ILE A CA 1
ATOM 763 C C . ILE A 1 99 ? -14.649 -6.365 4.075 1.00 82.81 99 ILE A C 1
ATOM 765 O O . ILE A 1 99 ? -14.788 -6.904 5.169 1.00 82.81 99 ILE A O 1
ATOM 769 N N . PHE A 1 100 ? -15.145 -5.148 3.805 1.00 76.81 100 PHE A N 1
ATOM 770 C CA . PHE A 1 100 ? -15.900 -4.298 4.738 1.00 76.81 100 PHE A CA 1
ATOM 771 C C . PHE A 1 100 ? -16.969 -3.490 3.985 1.00 76.81 100 PHE A C 1
ATOM 773 O O . PHE A 1 100 ? -16.723 -3.141 2.809 1.00 7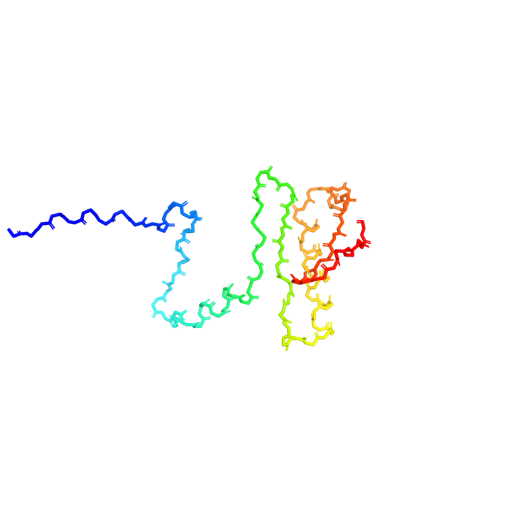6.81 100 PHE A O 1
#

Organism: NCBI:txid586396

Solvent-accessible surface area (backbone atoms only — not comparable to full-atom values): 6842 Å² total; per-residue (Å²): 142,81,82,90,74,89,69,82,66,70,52,66,80,68,72,56,75,81,76,89,78,62,97,87,61,60,67,68,59,53,51,52,50,57,71,73,49,77,79,86,77,90,55,106,54,94,79,80,89,79,78,58,71,60,91,90,54,56,72,70,58,36,52,53,39,45,53,53,51,51,52,55,53,33,69,74,39,98,60,31,66,83,74,56,83,67,40,72,54,63,57,99,88,54,80,69,44,76,82,76